Protein AF-A0A3F2YYT3-F1 (afdb_monomer_lite)

Sequence (65 aa):
MDIAYTKYKTMKGKDVAKFDDLGKKNQLSYLREQAKALTNMAAMVPYRMPGDTNSRLIQTEILMH

Radius of gyration: 13.73 Å; chains: 1; bounding box: 33×16×37 Å

Organism: Anopheles gambiae (NCBI:txid7165)

Secondary structure (DSSP, 8-state):
-HHHHHHHHHHHH----TTSHHHHHHHHHHHHHHHHHHHHHHHT-TTTS-HHHHHHHHHHHHTT-

InterPro domains:
  IPR007231 Nucleoporin interacting component Nup93/Nic96 [PF04097] (1-56)
  IPR007231 Nucleoporin interacting component Nup93/Nic96 [PTHR11225] (1-65)

Structu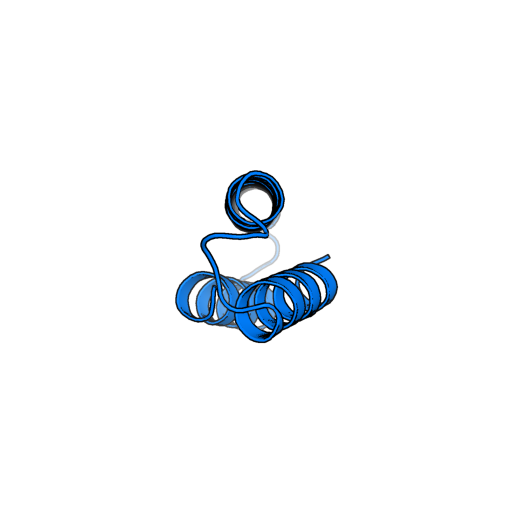re (mmCIF, N/CA/C/O backbone):
data_AF-A0A3F2YYT3-F1
#
_entry.id   AF-A0A3F2YYT3-F1
#
loop_
_atom_site.group_PDB
_atom_site.id
_atom_site.type_symbol
_atom_site.label_atom_id
_atom_site.label_alt_id
_atom_site.label_comp_id
_atom_site.label_asym_id
_atom_site.label_entity_id
_atom_site.label_seq_id
_atom_site.pdbx_PDB_ins_code
_atom_site.Cartn_x
_atom_site.Cartn_y
_atom_site.Cartn_z
_atom_site.occupancy
_atom_site.B_iso_or_equiv
_atom_site.auth_seq_id
_atom_site.auth_comp_id
_atom_site.auth_asym_id
_atom_site.auth_atom_id
_atom_site.pdbx_PDB_model_num
ATOM 1 N N . MET A 1 1 ? 1.135 -8.303 -1.012 1.00 77.94 1 MET A N 1
ATOM 2 C CA . MET A 1 1 ? 0.347 -7.093 -0.688 1.00 77.94 1 MET A CA 1
ATOM 3 C C . MET A 1 1 ? -1.128 -7.388 -0.497 1.00 77.94 1 MET A C 1
ATOM 5 O O . MET A 1 1 ? -1.684 -6.888 0.469 1.00 77.94 1 MET A O 1
ATOM 9 N N . ASP A 1 2 ? -1.743 -8.243 -1.317 1.00 81.62 2 ASP A N 1
ATOM 10 C CA . ASP A 1 2 ? -3.185 -8.538 -1.232 1.00 81.62 2 ASP A CA 1
ATOM 11 C C . ASP A 1 2 ? -3.658 -8.950 0.166 1.00 81.62 2 ASP A C 1
ATOM 13 O O . ASP A 1 2 ? -4.613 -8.380 0.678 1.00 81.62 2 ASP A O 1
ATOM 17 N N . ILE A 1 3 ? -2.932 -9.838 0.854 1.00 85.94 3 ILE A N 1
ATOM 18 C CA . ILE A 1 3 ? -3.274 -10.254 2.227 1.00 85.94 3 ILE A CA 1
ATOM 19 C C . ILE A 1 3 ? -3.249 -9.065 3.203 1.00 85.94 3 ILE A C 1
ATOM 21 O O . ILE A 1 3 ? -4.152 -8.923 4.029 1.00 85.94 3 ILE A O 1
ATOM 25 N N . ALA A 1 4 ? -2.231 -8.203 3.118 1.00 83.50 4 ALA A N 1
ATOM 26 C CA . ALA A 1 4 ? -2.137 -7.007 3.955 1.00 83.50 4 ALA A CA 1
ATOM 27 C C . ALA A 1 4 ? -3.275 -6.022 3.632 1.00 83.50 4 ALA A C 1
ATOM 29 O O . ALA A 1 4 ? -3.867 -5.447 4.545 1.00 83.50 4 ALA A O 1
ATOM 30 N N . TYR A 1 5 ? -3.650 -5.897 2.354 1.00 83.62 5 TYR A N 1
ATOM 31 C CA . TYR A 1 5 ? -4.747 -5.043 1.891 1.00 83.62 5 TYR A CA 1
ATOM 32 C C . TYR A 1 5 ? -6.113 -5.536 2.355 1.00 83.62 5 TYR A C 1
ATOM 34 O O . TYR A 1 5 ? -6.906 -4.762 2.889 1.00 83.62 5 TYR A O 1
ATOM 42 N N . THR A 1 6 ? -6.382 -6.835 2.245 1.00 84.69 6 THR A N 1
ATOM 43 C CA . THR A 1 6 ? -7.617 -7.438 2.752 1.00 84.69 6 THR A CA 1
ATOM 44 C C . THR A 1 6 ? -7.724 -7.279 4.270 1.00 84.69 6 THR A C 1
ATOM 46 O O . THR A 1 6 ? -8.797 -6.944 4.778 1.00 84.69 6 THR A O 1
ATOM 49 N N . LYS A 1 7 ? -6.615 -7.435 5.009 1.00 83.44 7 LYS A N 1
ATOM 50 C CA . LYS A 1 7 ? -6.573 -7.173 6.458 1.00 83.44 7 LYS A CA 1
ATOM 51 C C . LYS A 1 7 ? -6.843 -5.702 6.778 1.00 83.44 7 LYS A C 1
ATOM 53 O O . LYS A 1 7 ? -7.688 -5.416 7.617 1.00 83.44 7 LYS A O 1
ATOM 58 N N . TYR A 1 8 ? -6.210 -4.769 6.069 1.00 84.06 8 TYR A N 1
ATOM 59 C CA . TYR A 1 8 ? -6.464 -3.335 6.235 1.00 84.06 8 TYR A CA 1
ATOM 60 C C . TYR A 1 8 ? -7.937 -2.982 5.961 1.00 84.06 8 TYR A C 1
ATOM 62 O O . TYR A 1 8 ? -8.582 -2.322 6.774 1.00 84.06 8 TYR A O 1
ATOM 70 N N . LYS A 1 9 ? -8.512 -3.486 4.861 1.00 84.00 9 LYS A N 1
ATOM 71 C CA . LYS A 1 9 ? -9.907 -3.226 4.470 1.00 84.00 9 LYS A CA 1
ATOM 72 C C . LYS A 1 9 ? -10.912 -3.784 5.479 1.00 84.00 9 LYS A C 1
ATOM 74 O O . LYS A 1 9 ? -11.874 -3.102 5.824 1.00 84.00 9 LYS A O 1
ATOM 79 N N . THR A 1 10 ? -10.685 -4.995 5.981 1.00 83.38 10 THR A N 1
ATOM 80 C CA . THR A 1 10 ? -11.553 -5.609 7.002 1.00 83.38 10 THR A CA 1
ATOM 81 C C . THR A 1 10 ? -11.449 -4.894 8.351 1.00 83.38 10 THR A C 1
ATOM 83 O O . THR A 1 10 ? -12.460 -4.715 9.025 1.00 83.38 10 THR A O 1
ATOM 86 N N . MET A 1 11 ? -10.258 -4.424 8.725 1.00 77.62 11 MET A N 1
ATOM 87 C CA . MET A 1 11 ? -10.017 -3.658 9.954 1.00 77.62 11 MET A CA 1
ATOM 88 C C . MET A 1 11 ? -10.617 -2.248 9.908 1.00 77.62 11 MET A C 1
ATOM 90 O O . MET A 1 11 ? -11.170 -1.786 10.907 1.00 77.62 11 MET A O 1
ATOM 94 N N . LYS A 1 12 ? -10.544 -1.587 8.745 1.00 76.50 12 LYS A N 1
ATOM 95 C CA . LYS A 1 12 ? -11.147 -0.271 8.493 1.00 76.50 12 LYS A CA 1
ATOM 96 C C . LYS A 1 12 ? -12.677 -0.336 8.423 1.00 76.50 12 LYS A C 1
ATOM 98 O O . LYS A 1 12 ? -13.327 0.589 8.883 1.00 76.50 12 LYS A O 1
ATOM 103 N N . GLY A 1 13 ? -13.238 -1.411 7.861 1.00 69.75 13 GLY A N 1
ATOM 104 C CA . GLY A 1 13 ? -14.687 -1.575 7.676 1.00 69.75 13 GLY A CA 1
ATOM 105 C C . GLY A 1 13 ? -15.446 -2.169 8.867 1.00 69.75 13 GLY A C 1
ATOM 106 O O . GLY A 1 13 ? -16.665 -2.057 8.921 1.00 69.75 13 GLY A O 1
ATOM 107 N N . LYS A 1 14 ? -14.770 -2.811 9.827 1.00 68.19 14 LYS A N 1
ATOM 108 C CA . LYS A 1 14 ? -15.420 -3.241 11.071 1.00 68.19 14 LYS A CA 1
ATOM 109 C C . LYS A 1 14 ? -15.603 -2.024 11.975 1.00 68.19 14 LYS A C 1
ATOM 111 O O . LYS A 1 14 ? -14.630 -1.617 12.594 1.00 68.19 14 LYS A O 1
ATOM 116 N N . ASP A 1 15 ? -16.806 -1.480 12.121 1.00 57.62 15 ASP A N 1
ATOM 117 C CA . ASP A 1 15 ? -17.138 -0.547 13.208 1.00 57.62 15 ASP A CA 1
ATOM 118 C C . ASP A 1 15 ? -17.115 -1.301 14.547 1.00 57.62 15 ASP A C 1
ATOM 120 O O . ASP A 1 15 ? -18.115 -1.829 15.026 1.00 57.62 15 ASP A O 1
ATOM 124 N N . VAL A 1 16 ? -15.924 -1.436 15.130 1.00 56.59 16 VAL A N 1
ATOM 125 C CA . VAL A 1 16 ? -15.750 -1.980 16.481 1.00 5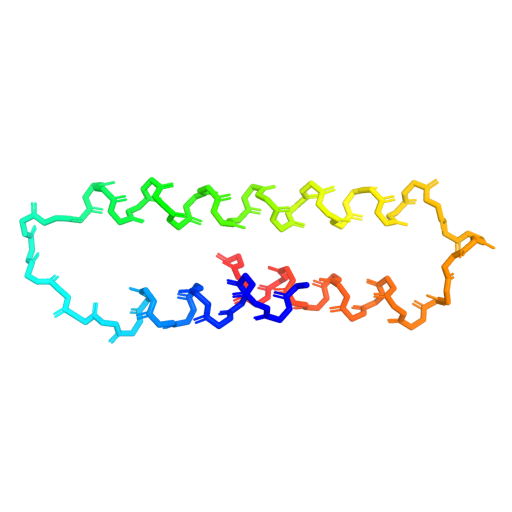6.59 16 VAL A CA 1
ATOM 126 C C . VAL A 1 16 ? -15.887 -0.813 17.447 1.00 56.59 16 VAL A C 1
ATOM 128 O O . VAL A 1 16 ? -15.299 0.242 17.214 1.00 56.59 16 VAL A O 1
ATOM 131 N N . ALA A 1 17 ? -16.696 -1.019 18.485 1.00 58.22 17 ALA A N 1
ATOM 132 C CA . ALA A 1 17 ? -17.047 -0.060 19.523 1.00 58.22 17 ALA A CA 1
ATOM 133 C C . ALA A 1 17 ? -15.879 0.857 19.933 1.00 58.22 17 ALA A C 1
ATOM 135 O O . ALA A 1 17 ? -14.739 0.414 20.064 1.00 58.22 17 ALA A O 1
ATOM 136 N N . LYS A 1 18 ? -16.202 2.132 20.195 1.00 57.81 18 LYS A N 1
ATOM 137 C CA . LYS A 1 18 ? -15.303 3.270 20.489 1.00 57.81 18 LYS A CA 1
ATOM 138 C C . LYS A 1 18 ? -14.202 3.042 21.547 1.00 57.81 18 LYS A C 1
ATOM 140 O O . LYS A 1 18 ? -13.350 3.906 21.712 1.00 57.81 18 LYS A O 1
ATOM 145 N N . PHE A 1 19 ? -14.212 1.918 22.257 1.00 55.09 19 PHE A N 1
ATOM 146 C CA . PHE A 1 19 ? -13.280 1.586 23.333 1.00 55.09 19 PHE A CA 1
ATOM 147 C C . PHE A 1 19 ? -11.943 0.975 22.868 1.00 55.09 19 PHE A C 1
ATOM 149 O O . PHE A 1 19 ? -11.013 0.955 23.665 1.00 55.09 19 PHE A O 1
ATOM 156 N N . ASP A 1 20 ? -11.805 0.538 21.607 1.00 63.72 20 ASP A N 1
ATOM 157 C CA . ASP A 1 20 ? -10.579 -0.123 21.093 1.00 63.72 20 ASP A CA 1
ATOM 158 C C . ASP A 1 20 ? -9.883 0.644 19.939 1.00 63.72 20 ASP A C 1
ATOM 160 O O . ASP A 1 20 ? -9.130 0.100 19.129 1.00 63.72 20 ASP A O 1
ATOM 164 N N . ASP A 1 21 ? -10.147 1.951 19.832 1.00 67.69 21 ASP A N 1
ATOM 165 C CA . ASP A 1 21 ? -9.655 2.804 18.736 1.00 67.69 21 ASP A CA 1
ATOM 166 C C . ASP A 1 21 ? -8.115 2.914 18.702 1.00 67.69 21 ASP A C 1
ATOM 168 O O . ASP A 1 21 ? -7.504 2.962 17.631 1.00 67.69 21 ASP A O 1
ATOM 172 N N . LEU A 1 22 ? -7.460 2.888 19.868 1.00 69.81 22 LEU A N 1
ATOM 173 C CA . LEU A 1 22 ? -6.004 3.027 19.972 1.00 69.81 22 LEU A CA 1
ATOM 174 C C . LEU A 1 22 ? -5.258 1.765 19.499 1.00 69.81 22 LEU A C 1
ATOM 176 O O . LEU A 1 22 ? -4.286 1.866 18.747 1.00 69.81 22 LEU A O 1
ATOM 180 N N . GLY A 1 23 ? -5.744 0.574 19.873 1.00 74.75 23 GLY A N 1
ATOM 181 C CA . GLY A 1 23 ? -5.190 -0.708 19.423 1.00 74.75 23 GLY A CA 1
ATOM 182 C C . GLY A 1 23 ? -5.337 -0.891 17.913 1.00 74.75 23 GLY A C 1
ATOM 183 O O . GLY A 1 23 ? -4.386 -1.271 17.222 1.00 74.75 23 GLY A O 1
ATOM 184 N N . LYS A 1 24 ? -6.493 -0.493 17.373 1.00 75.12 24 LYS A N 1
ATOM 185 C CA . LYS A 1 24 ? -6.744 -0.464 15.929 1.00 75.12 24 LYS A CA 1
ATOM 186 C C . LYS A 1 24 ? -5.825 0.479 15.172 1.00 75.12 24 LYS A C 1
ATOM 188 O O . LYS A 1 24 ? -5.292 0.088 14.136 1.00 75.12 24 LYS A O 1
ATOM 193 N N . LYS A 1 25 ? -5.635 1.710 15.653 1.00 77.38 25 LYS A N 1
ATOM 194 C CA . LYS A 1 25 ? -4.736 2.682 15.011 1.00 77.38 25 LYS A CA 1
ATOM 195 C C . LYS A 1 25 ? -3.306 2.157 14.950 1.00 77.38 25 LYS A C 1
ATOM 197 O O . LYS A 1 25 ? -2.688 2.237 13.890 1.00 77.38 25 LYS A O 1
ATOM 202 N N . ASN A 1 26 ? -2.830 1.531 16.026 1.00 81.94 26 ASN A N 1
ATOM 203 C CA . ASN A 1 26 ? -1.510 0.901 16.057 1.00 81.94 26 ASN A CA 1
ATOM 204 C C . ASN A 1 26 ? -1.405 -0.272 15.074 1.00 81.94 26 ASN A C 1
ATOM 206 O O . ASN A 1 26 ? -0.435 -0.357 14.326 1.00 81.94 26 ASN A O 1
ATOM 210 N N . GLN A 1 27 ? -2.415 -1.140 14.996 1.00 81.50 27 GLN A N 1
ATOM 211 C CA . GLN A 1 27 ? -2.411 -2.247 14.033 1.00 81.50 27 GLN A CA 1
ATOM 212 C C . GLN A 1 27 ? -2.527 -1.778 12.574 1.00 81.50 27 GLN A C 1
ATOM 214 O O . GLN A 1 27 ? -1.877 -2.343 11.696 1.00 81.50 27 GLN A O 1
ATOM 219 N N . LEU A 1 28 ? -3.318 -0.740 12.293 1.00 83.19 28 LEU A N 1
ATOM 220 C CA . LEU A 1 28 ? -3.388 -0.129 10.962 1.00 83.19 28 LEU A CA 1
ATOM 221 C C . LEU A 1 28 ? -2.060 0.541 10.589 1.0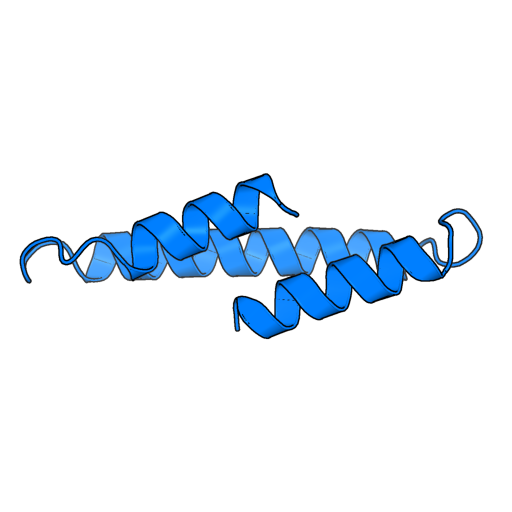0 83.19 28 LEU A C 1
ATOM 223 O O . LEU A 1 28 ? -1.628 0.424 9.444 1.00 83.19 28 LEU A O 1
ATOM 227 N N . SER A 1 29 ? -1.398 1.198 11.546 1.00 85.62 29 SER A N 1
ATOM 228 C CA . SER A 1 29 ? -0.051 1.750 11.366 1.00 85.62 29 SER A CA 1
ATOM 229 C C . SER A 1 29 ? 0.961 0.650 11.058 1.00 85.62 29 SER A C 1
ATOM 231 O O . SER A 1 29 ? 1.722 0.775 10.105 1.00 85.62 29 SER A O 1
ATOM 233 N N . TYR A 1 30 ? 0.911 -0.464 11.788 1.00 88.12 30 TYR A N 1
ATOM 234 C CA . TYR A 1 30 ? 1.786 -1.611 11.555 1.00 88.12 30 TYR A CA 1
ATOM 235 C C . TYR A 1 30 ? 1.594 -2.219 10.157 1.00 88.12 30 TYR A C 1
ATOM 237 O O . TYR A 1 30 ? 2.563 -2.513 9.463 1.00 88.12 30 TYR A O 1
ATOM 245 N N . LEU A 1 31 ? 0.345 -2.357 9.697 1.00 85.25 31 LEU A N 1
ATOM 246 C CA . LEU A 1 31 ? 0.048 -2.847 8.346 1.00 85.25 31 LEU A CA 1
ATOM 247 C C . LEU A 1 31 ? 0.554 -1.891 7.254 1.00 85.25 31 LEU A C 1
ATOM 249 O O . LEU A 1 31 ? 1.048 -2.353 6.226 1.00 85.25 31 LEU A O 1
ATOM 253 N N . ARG A 1 32 ? 0.468 -0.574 7.482 1.00 86.31 32 ARG A N 1
ATOM 254 C CA . ARG A 1 32 ? 1.030 0.444 6.579 1.00 86.31 32 ARG A CA 1
ATOM 255 C C . ARG A 1 32 ? 2.554 0.397 6.543 1.00 86.31 32 ARG A C 1
ATOM 257 O O . ARG A 1 32 ? 3.144 0.452 5.471 1.00 86.31 32 ARG A O 1
ATOM 264 N N . GLU A 1 33 ? 3.195 0.262 7.695 1.00 88.94 33 GLU A N 1
ATOM 265 C CA . GLU A 1 33 ? 4.651 0.174 7.789 1.00 88.94 33 GLU A CA 1
ATOM 266 C C . GLU A 1 33 ? 5.181 -1.101 7.121 1.00 88.94 33 GLU A C 1
ATOM 268 O O . GLU A 1 33 ? 6.150 -1.056 6.364 1.00 88.94 33 GLU A O 1
ATOM 273 N N . GLN A 1 34 ? 4.481 -2.224 7.298 1.00 88.06 34 GLN A N 1
ATOM 274 C CA . GLN A 1 34 ? 4.780 -3.471 6.601 1.00 88.06 34 GLN A CA 1
ATOM 275 C C . GLN A 1 34 ? 4.639 -3.327 5.077 1.00 88.06 34 GLN A C 1
ATOM 277 O O . GLN A 1 34 ? 5.495 -3.805 4.332 1.00 88.06 34 GLN A O 1
ATOM 282 N N . ALA A 1 35 ? 3.580 -2.662 4.606 1.00 86.81 35 ALA A N 1
ATOM 283 C CA . ALA A 1 35 ? 3.372 -2.365 3.190 1.00 86.81 35 ALA A CA 1
ATOM 284 C C . ALA A 1 35 ? 4.519 -1.517 2.610 1.00 86.81 35 ALA A C 1
ATOM 286 O O . ALA A 1 35 ? 5.077 -1.886 1.578 1.00 86.81 35 ALA A O 1
ATOM 287 N N . LYS A 1 36 ? 4.936 -0.469 3.328 1.00 88.19 36 LYS A N 1
ATOM 288 C CA . LYS A 1 36 ? 6.061 0.404 2.962 1.00 88.19 36 LYS A CA 1
ATOM 289 C C . LYS A 1 36 ? 7.408 -0.324 2.940 1.00 88.19 36 LYS A C 1
ATOM 291 O O . LYS A 1 36 ? 8.249 -0.081 2.079 1.00 88.19 36 LYS A O 1
ATOM 296 N N . ALA A 1 37 ? 7.641 -1.239 3.879 1.00 88.94 37 ALA A N 1
ATOM 297 C CA . ALA A 1 37 ? 8.853 -2.055 3.887 1.00 88.94 37 ALA A CA 1
ATOM 298 C C . ALA A 1 37 ? 8.920 -2.984 2.660 1.00 88.94 37 ALA A C 1
ATOM 300 O O . ALA A 1 37 ? 9.980 -3.135 2.052 1.00 88.94 37 ALA A O 1
ATOM 301 N N . LEU A 1 38 ? 7.783 -3.567 2.263 1.00 86.19 38 LEU A N 1
ATOM 302 C CA . LEU A 1 38 ? 7.680 -4.430 1.083 1.00 86.19 38 LEU A CA 1
ATOM 303 C C . LEU A 1 38 ? 7.872 -3.656 -0.225 1.00 86.19 38 LEU A C 1
ATOM 305 O O . LEU A 1 38 ? 8.561 -4.146 -1.119 1.00 86.19 38 LEU A O 1
ATOM 309 N N . THR A 1 39 ? 7.298 -2.458 -0.347 1.00 86.62 39 THR A N 1
ATOM 310 C CA . THR A 1 39 ? 7.491 -1.616 -1.536 1.00 86.62 39 THR A CA 1
ATOM 311 C C . THR A 1 39 ? 8.919 -1.090 -1.626 1.00 86.62 39 THR A C 1
ATOM 313 O O . THR A 1 39 ? 9.510 -1.154 -2.699 1.00 86.62 39 THR A O 1
ATOM 316 N N . ASN A 1 40 ? 9.536 -0.698 -0.508 1.00 88.00 40 ASN A N 1
ATOM 317 C CA . ASN A 1 40 ? 10.955 -0.337 -0.473 1.00 88.00 40 ASN A CA 1
ATOM 318 C C . ASN A 1 40 ? 11.864 -1.504 -0.874 1.00 88.00 40 ASN A C 1
ATOM 320 O O . ASN A 1 40 ? 12.754 -1.325 -1.702 1.00 88.00 40 ASN A O 1
ATOM 324 N N . MET A 1 41 ? 11.622 -2.711 -0.349 1.00 86.06 41 MET A N 1
ATOM 325 C CA . MET A 1 41 ? 12.355 -3.908 -0.774 1.00 86.06 41 MET A CA 1
ATOM 326 C C . MET A 1 41 ? 12.208 -4.129 -2.284 1.00 86.06 41 MET A C 1
ATOM 328 O O . MET A 1 41 ? 13.182 -4.459 -2.961 1.00 86.06 41 MET A O 1
ATOM 332 N N . ALA A 1 42 ? 11.008 -3.911 -2.825 1.00 84.81 42 ALA A N 1
ATOM 333 C CA . ALA A 1 42 ? 10.771 -4.067 -4.248 1.00 84.81 42 ALA A CA 1
ATOM 334 C C . ALA A 1 42 ? 11.444 -2.995 -5.107 1.00 84.81 42 ALA A C 1
ATOM 336 O O . ALA A 1 42 ? 12.008 -3.311 -6.157 1.00 84.81 42 ALA A O 1
ATOM 337 N N . ALA A 1 43 ? 11.474 -1.758 -4.621 1.00 82.12 43 ALA A N 1
ATOM 338 C CA . ALA A 1 43 ? 12.170 -0.646 -5.248 1.00 82.12 43 ALA A CA 1
ATOM 339 C C . ALA A 1 43 ? 13.700 -0.811 -5.237 1.00 82.12 43 ALA A C 1
ATOM 341 O O . ALA A 1 43 ? 14.366 -0.274 -6.118 1.00 82.12 43 ALA A O 1
ATOM 342 N N . MET A 1 44 ? 14.267 -1.574 -4.293 1.00 85.25 44 MET A N 1
ATOM 343 C CA . MET A 1 44 ? 15.704 -1.891 -4.261 1.00 85.25 44 MET A CA 1
ATOM 344 C C . MET A 1 44 ? 16.125 -2.919 -5.318 1.00 85.25 44 MET A C 1
ATOM 346 O O . MET A 1 44 ? 17.315 -3.034 -5.614 1.00 85.25 44 MET A O 1
ATOM 350 N N . VAL A 1 45 ? 15.182 -3.663 -5.908 1.00 83.31 45 VAL A N 1
ATOM 351 C CA . VAL A 1 45 ? 15.485 -4.691 -6.916 1.00 83.31 45 VAL A CA 1
ATOM 352 C C . VAL A 1 45 ? 14.667 -4.496 -8.208 1.00 83.31 45 VAL A C 1
ATOM 354 O O . VAL A 1 45 ? 14.000 -5.423 -8.676 1.00 83.31 45 VAL A O 1
ATOM 357 N N . PRO A 1 46 ? 14.743 -3.313 -8.849 1.00 68.81 46 PRO A N 1
ATOM 358 C CA . PRO A 1 46 ? 13.875 -2.959 -9.972 1.00 68.81 46 PRO A CA 1
ATOM 359 C C . PRO A 1 46 ? 14.163 -3.783 -11.235 1.00 68.81 46 PRO A C 1
ATOM 361 O O . PRO A 1 46 ? 13.268 -4.003 -12.038 1.00 68.81 46 PRO A O 1
ATOM 364 N N . TYR A 1 47 ? 15.394 -4.282 -11.397 1.00 74.62 47 TYR A N 1
ATOM 365 C CA . TYR A 1 47 ? 15.810 -5.062 -12.570 1.00 74.62 47 TYR A CA 1
ATOM 366 C C . TYR A 1 47 ? 15.676 -6.582 -12.398 1.00 74.62 47 TYR A C 1
ATOM 368 O O . TYR A 1 47 ? 15.923 -7.319 -13.349 1.00 74.62 47 TYR A O 1
ATOM 376 N N . ARG A 1 48 ? 15.317 -7.073 -11.200 1.00 80.25 48 ARG A N 1
ATOM 377 C CA . ARG A 1 48 ? 15.039 -8.510 -10.975 1.00 80.25 48 ARG A CA 1
ATOM 378 C C . ARG A 1 48 ? 13.576 -8.801 -10.669 1.00 80.25 48 ARG A C 1
ATOM 380 O O . ARG A 1 48 ? 13.222 -9.962 -10.488 1.00 80.25 48 ARG A O 1
ATOM 387 N N . MET A 1 49 ? 12.739 -7.769 -10.619 1.00 76.75 49 MET A N 1
ATOM 388 C CA . MET A 1 49 ? 11.293 -7.917 -10.608 1.00 76.75 49 MET A CA 1
ATOM 389 C C . MET A 1 49 ? 10.692 -7.374 -11.900 1.00 76.75 49 MET A C 1
ATOM 391 O O . MET A 1 49 ? 11.178 -6.374 -12.425 1.00 76.75 49 MET A O 1
ATOM 395 N N . PRO A 1 50 ? 9.620 -8.000 -12.411 1.00 79.06 50 PRO A N 1
ATOM 396 C CA . PRO A 1 50 ? 8.845 -7.422 -13.498 1.00 79.06 50 PRO A CA 1
ATOM 397 C C . PRO A 1 50 ? 8.412 -5.989 -13.149 1.00 79.06 50 PRO A C 1
ATOM 399 O O . PRO A 1 50 ? 7.973 -5.725 -12.025 1.00 79.06 50 PRO A O 1
ATOM 402 N N . GLY A 1 51 ? 8.505 -5.061 -14.106 1.00 73.62 51 GLY A N 1
ATOM 403 C CA . GLY A 1 51 ? 8.132 -3.657 -13.880 1.00 73.62 51 GLY A CA 1
ATOM 404 C C . GLY A 1 51 ? 6.688 -3.494 -13.386 1.00 73.62 51 GLY A C 1
ATOM 405 O O . GLY A 1 51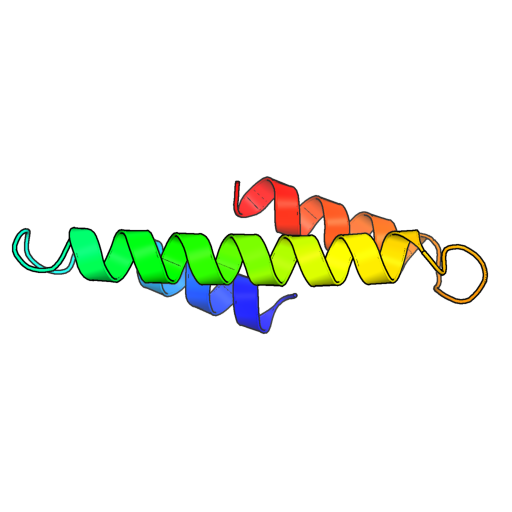 ? 6.425 -2.693 -12.492 1.00 73.62 51 GLY A O 1
ATOM 406 N N . ASP A 1 52 ? 5.781 -4.342 -13.879 1.00 81.94 52 ASP A N 1
ATOM 407 C CA . ASP A 1 52 ? 4.375 -4.378 -13.460 1.00 81.94 52 ASP A CA 1
ATOM 408 C C . ASP A 1 52 ? 4.202 -4.731 -11.972 1.00 81.94 52 ASP A C 1
ATOM 410 O O . ASP A 1 52 ? 3.369 -4.148 -11.277 1.00 81.94 52 ASP A O 1
ATOM 414 N N . THR A 1 53 ? 5.036 -5.625 -11.427 1.00 81.38 53 THR A N 1
ATOM 415 C CA . THR A 1 53 ? 4.963 -5.994 -10.004 1.00 81.38 53 THR A CA 1
ATOM 416 C C . THR A 1 53 ? 5.229 -4.801 -9.096 1.00 81.38 53 THR A C 1
ATOM 418 O O . THR A 1 53 ? 4.476 -4.592 -8.151 1.00 81.38 53 THR A O 1
ATOM 421 N N . ASN A 1 54 ? 6.241 -3.979 -9.388 1.00 81.12 54 ASN A N 1
ATOM 422 C CA . ASN A 1 54 ? 6.535 -2.808 -8.560 1.00 81.12 54 ASN A CA 1
ATOM 423 C C . ASN A 1 54 ? 5.403 -1.769 -8.639 1.00 81.12 54 ASN A C 1
ATOM 425 O O . ASN A 1 54 ? 4.941 -1.269 -7.614 1.00 81.12 54 ASN A O 1
ATOM 429 N N . SER A 1 55 ? 4.874 -1.515 -9.840 1.00 83.88 55 SER A N 1
ATOM 430 C CA . SER A 1 55 ? 3.737 -0.608 -10.033 1.00 83.88 55 SER A CA 1
ATOM 431 C C . SER A 1 55 ? 2.487 -1.063 -9.273 1.00 83.88 55 SER A C 1
ATOM 433 O O . SER A 1 55 ? 1.840 -0.244 -8.620 1.00 83.88 55 SER A O 1
ATOM 435 N N . ARG A 1 56 ? 2.169 -2.363 -9.286 1.00 86.12 56 ARG A N 1
ATOM 436 C CA . ARG A 1 56 ? 1.030 -2.920 -8.535 1.00 86.12 56 ARG A CA 1
ATOM 437 C C . ARG A 1 56 ? 1.233 -2.823 -7.024 1.00 86.12 56 ARG A C 1
ATOM 439 O O . ARG A 1 56 ? 0.292 -2.487 -6.308 1.00 86.12 56 ARG A O 1
ATOM 446 N N . LEU A 1 57 ? 2.452 -3.060 -6.533 1.00 85.69 57 LEU A N 1
ATOM 447 C CA . LEU A 1 57 ? 2.786 -2.897 -5.115 1.00 85.69 57 LEU A CA 1
ATOM 448 C C . LEU A 1 57 ? 2.585 -1.439 -4.661 1.00 85.69 57 LEU A C 1
ATOM 450 O O . LEU A 1 57 ? 1.892 -1.208 -3.669 1.00 85.69 57 LEU A O 1
ATOM 454 N N . ILE A 1 58 ? 3.083 -0.467 -5.431 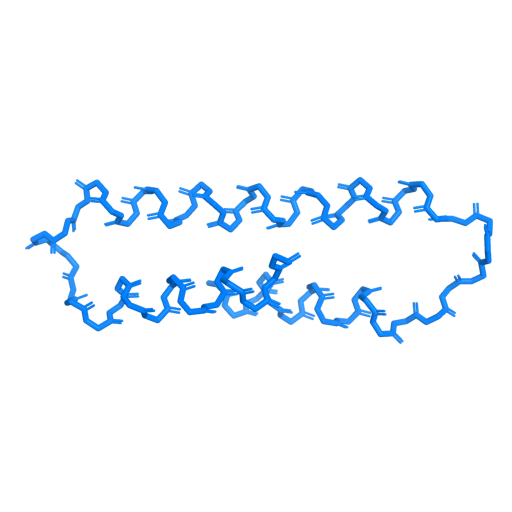1.00 85.81 58 ILE A N 1
ATOM 455 C CA . ILE A 1 58 ? 2.915 0.972 -5.158 1.00 85.81 58 ILE A CA 1
ATOM 456 C C . ILE A 1 58 ? 1.432 1.371 -5.170 1.00 85.81 58 ILE A C 1
ATOM 458 O O . ILE A 1 58 ? 0.966 2.052 -4.259 1.00 85.81 58 ILE A O 1
ATOM 462 N N . GLN A 1 59 ? 0.654 0.908 -6.155 1.00 85.94 59 GLN A N 1
ATOM 463 C CA . GLN A 1 59 ? -0.790 1.170 -6.202 1.00 85.94 59 GLN A CA 1
ATOM 464 C C . GLN A 1 59 ? -1.505 0.655 -4.946 1.00 85.94 59 GLN A C 1
ATOM 466 O O . GLN A 1 59 ? -2.344 1.355 -4.379 1.00 85.94 59 GLN A O 1
ATOM 471 N N . THR A 1 60 ? -1.161 -0.549 -4.477 1.00 85.44 60 THR A N 1
ATOM 472 C CA . THR A 1 60 ? -1.755 -1.095 -3.247 1.00 85.44 60 THR A CA 1
ATOM 473 C C . THR A 1 60 ? -1.334 -0.343 -1.985 1.00 85.44 60 THR A C 1
ATOM 475 O O . THR A 1 60 ? -2.143 -0.231 -1.068 1.00 85.44 60 THR A O 1
ATOM 478 N N . GLU A 1 61 ? -0.117 0.206 -1.937 1.00 84.88 61 GLU A N 1
ATOM 479 C CA . GLU A 1 61 ? 0.347 1.052 -0.832 1.00 84.88 61 GLU A CA 1
ATOM 480 C C . GLU A 1 61 ? -0.426 2.378 -0.774 1.00 84.88 61 GLU A C 1
ATOM 482 O O . GLU A 1 61 ? -0.915 2.756 0.290 1.00 84.88 61 GLU A O 1
ATOM 487 N N . ILE A 1 62 ? -0.626 3.037 -1.920 1.00 86.31 62 ILE A N 1
ATOM 488 C CA . ILE A 1 62 ? -1.392 4.292 -2.013 1.00 86.31 62 ILE A CA 1
A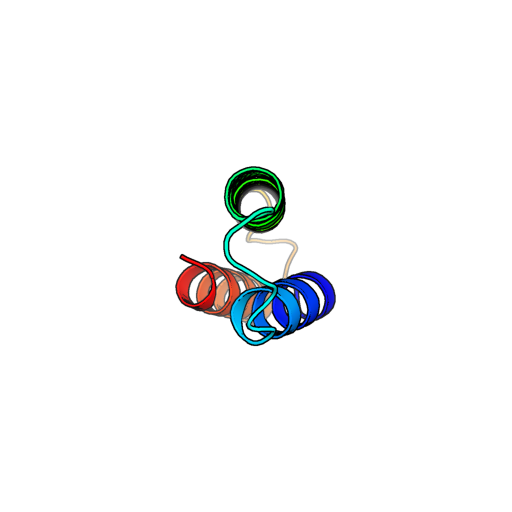TOM 489 C C . ILE A 1 62 ? -2.832 4.100 -1.516 1.00 86.31 62 ILE A C 1
ATOM 491 O O . ILE A 1 62 ? -3.373 4.965 -0.838 1.00 86.31 62 ILE A O 1
ATOM 495 N N . LEU A 1 63 ? -3.449 2.948 -1.796 1.00 83.38 63 LEU A N 1
ATOM 496 C CA . LEU A 1 63 ? -4.802 2.630 -1.323 1.00 83.38 63 LEU A CA 1
ATOM 497 C C . LEU A 1 63 ? -4.893 2.393 0.199 1.00 83.38 63 LEU A C 1
ATOM 499 O O . LEU A 1 63 ? -5.998 2.396 0.748 1.00 83.38 63 LEU A O 1
ATOM 503 N N . MET A 1 64 ? -3.767 2.134 0.873 1.00 78.50 64 MET A N 1
ATOM 504 C CA . MET A 1 64 ? -3.691 1.959 2.330 1.00 78.50 64 MET A CA 1
ATOM 505 C C . MET A 1 64 ? -3.323 3.244 3.076 1.00 78.50 64 MET A C 1
ATOM 507 O O . MET A 1 64 ? -3.556 3.310 4.290 1.00 78.50 64 MET A O 1
ATOM 511 N N . HIS A 1 65 ? -2.718 4.220 2.396 1.00 68.56 65 HIS A N 1
ATOM 512 C CA . HIS A 1 65 ? -2.319 5.498 2.982 1.00 68.56 65 HIS A CA 1
ATOM 513 C C . HIS A 1 65 ? -3.563 6.316 3.358 1.00 68.56 65 HIS A C 1
ATOM 515 O O . HIS A 1 65 ? -3.761 6.520 4.582 1.00 68.56 65 HIS A O 1
#

pLDDT: mean 79.47, std 8.75, range [55.09, 88.94]

Foldseek 3Di:
DVVLLVVLVVLVPPPDDPPCVVVSVVVLVVSLVVLVVVLVVCVVPCPPDDVVVSVVSVVSSVVSD